Protein AF-A0A538LSX6-F1 (afdb_monomer_lite)

pLDDT: mean 73.5, std 26.75, range [22.22, 96.75]

Radius of gyration: 17.5 Å; chains: 1; bounding box: 40×63×35 Å

Sequence (149 aa):
MTYPDEMVASVVTERFVACQVNTQDESSKEVVARYRQAWTPDLRVLDSEGFDLYHWNGYLPPAEFVAQLGVAQGHAYLRLHQEEQATTAFEEVLRRFPTAKLQAFSRGTGSVGRLAPAAGPLPGQHLASSPELLRGEVTVRLSRPPLSR

Foldseek 3Di:
DQCVPPLNVVLCVVPHDDDDDDPPDPVCVVVCVVVVPDAPPKDFDADLVGDTQFIDHDDDHPLLSSLQVLQSQLSSCVVVVNNVSSVVSNVVSCVRPVPHQYADTPDDDGDRDDDDDDDDDDDDDDDDDDDDDDPPDRDDDDDDDDDDD

Secondary structure (DSSP, 8-state):
--TTSHHHHHHHHHHS------TTSGGGHHHHHHTT--SSSEEEEE-TT--EEEEEES---HHHHHHHHHHHHHHHHHHTT-HHHHHHHHHHHHHH-TTPPPPPP-SSS---PPPPPPP-PPP--------------------PPP---

Structure (mmCIF, N/CA/C/O backbone):
data_AF-A0A538LSX6-F1
#
_entry.id   AF-A0A538LSX6-F1
#
loop_
_atom_site.group_PDB
_atom_site.id
_atom_site.type_symbol
_atom_site.label_atom_id
_atom_site.label_alt_id
_atom_site.label_comp_id
_atom_site.label_asym_id
_atom_site.label_entity_id
_atom_site.label_seq_id
_atom_site.pdbx_PDB_ins_code
_atom_site.Cartn_x
_atom_site.Cartn_y
_atom_site.Cartn_z
_atom_site.occupancy
_atom_site.B_iso_or_equiv
_atom_site.auth_seq_id
_atom_site.auth_comp_id
_ato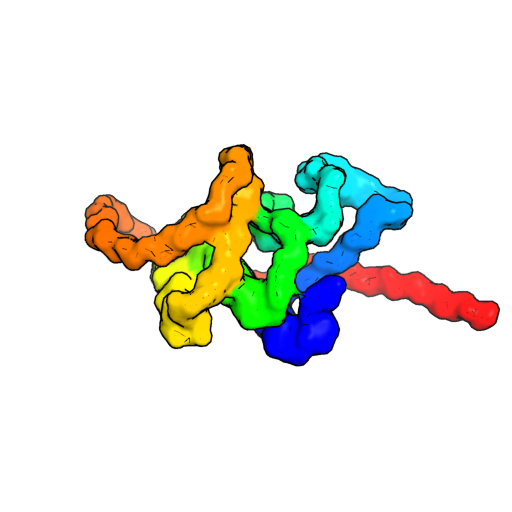m_site.auth_asym_id
_atom_site.auth_atom_id
_atom_site.pdbx_PDB_model_num
ATOM 1 N N . MET A 1 1 ? 8.004 -11.516 4.701 1.00 59.59 1 MET A N 1
ATOM 2 C CA . MET A 1 1 ? 6.835 -10.842 4.091 1.00 59.59 1 MET A CA 1
ATOM 3 C C . MET A 1 1 ? 5.734 -10.794 5.132 1.00 59.59 1 MET A C 1
ATOM 5 O O . MET A 1 1 ? 5.534 -11.806 5.784 1.00 59.59 1 MET A O 1
ATOM 9 N N . THR A 1 2 ? 5.068 -9.652 5.304 1.00 70.31 2 THR A N 1
ATOM 10 C CA . THR A 1 2 ? 4.025 -9.432 6.332 1.00 70.31 2 THR A CA 1
ATOM 11 C C . THR A 1 2 ? 2.653 -10.000 5.932 1.00 70.31 2 THR A C 1
ATOM 13 O O . THR A 1 2 ? 1.763 -10.109 6.760 1.00 70.31 2 THR A O 1
ATOM 16 N N . TYR A 1 3 ? 2.504 -10.432 4.675 1.00 64.62 3 TYR A N 1
ATOM 17 C CA . TYR A 1 3 ? 1.268 -10.957 4.081 1.00 64.62 3 TYR A CA 1
ATOM 18 C C . TYR A 1 3 ? 0.544 -12.117 4.792 1.00 64.62 3 TYR A C 1
ATOM 20 O O . TYR A 1 3 ? -0.675 -12.152 4.667 1.00 64.62 3 TYR A O 1
ATOM 28 N N . PRO A 1 4 ? 1.195 -13.075 5.487 1.00 75.69 4 PRO A N 1
ATOM 29 C CA . PRO A 1 4 ? 0.454 -14.145 6.159 1.00 75.69 4 PRO A CA 1
ATOM 30 C C . PRO A 1 4 ? -0.252 -13.682 7.442 1.00 75.69 4 PRO A C 1
ATOM 32 O O . PRO A 1 4 ? -0.987 -14.467 8.033 1.00 75.69 4 PRO A O 1
ATOM 35 N N . ASP A 1 5 ? -0.031 -12.441 7.885 1.00 91.50 5 ASP A N 1
ATOM 36 C CA . ASP A 1 5 ? -0.810 -11.847 8.966 1.00 91.50 5 ASP A CA 1
ATOM 37 C C . ASP A 1 5 ? -2.265 -11.631 8.517 1.00 91.50 5 ASP A C 1
ATOM 39 O O . ASP A 1 5 ? -2.525 -11.040 7.467 1.00 91.50 5 ASP A O 1
ATOM 43 N N . GLU A 1 6 ? -3.217 -12.115 9.313 1.00 90.25 6 GLU A N 1
ATOM 44 C CA . GLU A 1 6 ? -4.642 -12.115 8.969 1.00 90.25 6 GLU A CA 1
ATOM 45 C C . GLU A 1 6 ? -5.197 -10.698 8.764 1.00 90.25 6 GLU A C 1
ATOM 47 O O . GLU A 1 6 ? -5.978 -10.466 7.839 1.00 90.25 6 GLU A O 1
ATOM 52 N N . MET A 1 7 ? -4.741 -9.728 9.564 1.00 89.25 7 MET A N 1
ATOM 53 C CA . MET A 1 7 ? -5.162 -8.333 9.438 1.00 89.25 7 MET A CA 1
ATOM 54 C C . MET A 1 7 ? -4.686 -7.745 8.110 1.00 89.25 7 MET A C 1
ATOM 56 O O . MET A 1 7 ? -5.437 -7.048 7.426 1.00 89.25 7 MET A O 1
ATOM 60 N N . VAL A 1 8 ? -3.442 -8.042 7.730 1.00 89.50 8 VAL A N 1
ATOM 61 C CA . VAL A 1 8 ? -2.878 -7.605 6.450 1.00 89.50 8 VAL A CA 1
ATOM 62 C C . VAL A 1 8 ? -3.621 -8.259 5.288 1.00 89.50 8 VAL A C 1
ATOM 64 O O . VAL A 1 8 ? -4.017 -7.563 4.353 1.00 89.50 8 VAL A O 1
ATOM 67 N N . ALA A 1 9 ? -3.843 -9.573 5.346 1.00 89.69 9 ALA A N 1
ATOM 68 C CA . ALA A 1 9 ? -4.509 -10.323 4.287 1.00 89.69 9 ALA A CA 1
ATOM 69 C C . ALA A 1 9 ? -5.954 -9.851 4.049 1.00 89.69 9 ALA A C 1
ATOM 71 O O . ALA A 1 9 ? -6.345 -9.665 2.894 1.00 89.69 9 ALA A O 1
ATOM 72 N N . SER A 1 10 ? -6.720 -9.610 5.120 1.00 90.12 10 SER A N 1
ATOM 73 C CA . SER A 1 10 ? -8.087 -9.070 5.042 1.00 90.12 10 SER A CA 1
ATOM 74 C C . SER A 1 10 ? -8.093 -7.698 4.369 1.00 90.12 10 SER A C 1
ATOM 76 O O . SER A 1 10 ? -8.751 -7.527 3.346 1.00 90.12 10 SER A O 1
ATOM 78 N N . VAL A 1 11 ? -7.274 -6.752 4.842 1.00 90.06 11 VAL A N 1
ATOM 79 C CA . VAL A 1 11 ? -7.236 -5.393 4.274 1.00 90.06 11 VAL A CA 1
ATOM 80 C C . VAL A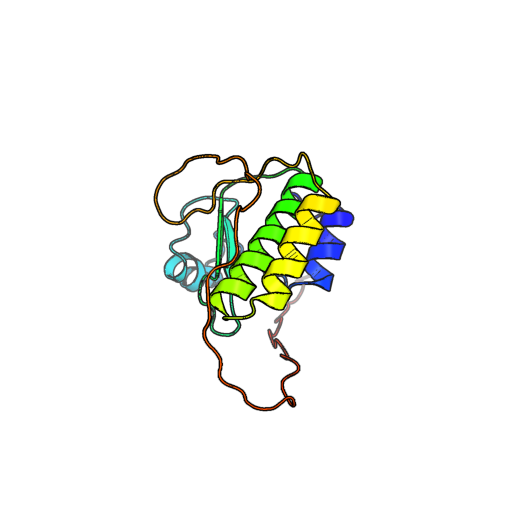 1 11 ? -6.816 -5.401 2.807 1.00 90.06 11 VAL A C 1
ATOM 82 O O . VAL A 1 11 ? -7.413 -4.699 1.991 1.00 90.06 11 VAL A O 1
ATOM 85 N N . VAL A 1 12 ? -5.800 -6.193 2.462 1.00 90.25 12 VAL A N 1
ATOM 86 C CA . VAL A 1 12 ? -5.333 -6.326 1.080 1.00 90.25 12 VAL A CA 1
ATOM 87 C C . VAL A 1 12 ? -6.444 -6.872 0.187 1.00 90.25 12 VAL A C 1
ATOM 89 O O . VAL A 1 12 ? -6.683 -6.307 -0.873 1.00 90.25 12 VAL A O 1
ATOM 92 N N . THR A 1 13 ? -7.136 -7.928 0.614 1.00 89.62 13 THR A N 1
ATOM 93 C CA . THR A 1 13 ? -8.163 -8.601 -0.198 1.00 89.62 13 THR A CA 1
ATOM 94 C C . THR A 1 13 ? -9.445 -7.775 -0.324 1.00 89.62 13 THR A C 1
ATOM 96 O O . THR A 1 13 ? -10.095 -7.803 -1.363 1.00 89.62 13 THR A O 1
ATOM 99 N N . GLU A 1 14 ? -9.818 -7.029 0.717 1.00 91.31 14 GLU A N 1
ATOM 100 C CA . GLU A 1 14 ? -11.042 -6.220 0.732 1.00 91.31 14 GLU A CA 1
ATOM 101 C C . GLU A 1 14 ? -10.916 -4.923 -0.071 1.00 91.31 14 GLU A C 1
ATOM 103 O O . GLU A 1 14 ? -11.908 -4.436 -0.613 1.00 91.31 14 GLU A O 1
ATOM 108 N N . ARG A 1 15 ? -9.717 -4.328 -0.111 1.00 89.94 15 ARG A N 1
ATOM 109 C CA . ARG A 1 15 ? -9.515 -2.971 -0.647 1.00 89.94 15 ARG A CA 1
ATOM 110 C C . ARG A 1 15 ? -8.706 -2.923 -1.936 1.00 89.94 15 ARG A C 1
ATOM 112 O O . ARG A 1 15 ? -8.740 -1.902 -2.619 1.00 89.94 15 ARG A O 1
ATOM 119 N N . PHE A 1 16 ? -7.972 -3.984 -2.264 1.00 92.56 16 PHE A N 1
ATOM 120 C CA . PHE A 1 16 ? -7.047 -4.013 -3.393 1.00 92.56 16 PHE A CA 1
ATOM 121 C C . PHE A 1 16 ? -7.143 -5.327 -4.171 1.00 92.56 16 PHE A C 1
ATOM 123 O O . PHE A 1 16 ? -7.567 -6.361 -3.663 1.00 92.56 16 PHE A O 1
ATOM 130 N N . VAL A 1 17 ? -6.662 -5.303 -5.414 1.00 91.81 17 VAL A N 1
ATOM 131 C CA . VAL A 1 17 ? -6.349 -6.525 -6.160 1.00 91.81 17 VAL A CA 1
ATOM 132 C C . VAL A 1 17 ? -4.879 -6.848 -5.938 1.00 91.81 17 VAL A C 1
ATOM 134 O O . VAL A 1 17 ? -3.991 -6.142 -6.414 1.00 91.81 17 VAL A O 1
ATOM 137 N N . ALA A 1 18 ? -4.620 -7.894 -5.157 1.00 90.62 18 ALA A N 1
ATOM 138 C CA . ALA A 1 18 ? -3.269 -8.274 -4.775 1.00 90.62 18 ALA A CA 1
ATOM 139 C C . ALA A 1 18 ? -2.540 -8.996 -5.914 1.00 90.62 18 ALA A C 1
ATOM 141 O O . ALA A 1 18 ? -2.971 -10.057 -6.364 1.00 90.62 18 ALA A O 1
ATOM 142 N N . CYS A 1 19 ? -1.384 -8.464 -6.310 1.00 89.62 19 CYS A N 1
ATOM 143 C CA . CYS A 1 19 ? -0.477 -9.099 -7.261 1.00 89.62 19 CYS A CA 1
ATOM 144 C C . CYS A 1 19 ? 0.885 -9.318 -6.601 1.00 89.62 19 CYS A C 1
ATOM 146 O O . CYS A 1 19 ? 1.485 -8.379 -6.077 1.00 89.62 19 CYS A O 1
ATOM 148 N N . GLN A 1 20 ? 1.392 -10.550 -6.649 1.00 89.75 20 GLN A N 1
ATOM 149 C CA . GLN A 1 20 ? 2.746 -10.870 -6.210 1.00 89.75 20 GLN A CA 1
ATOM 150 C C . GLN A 1 20 ? 3.605 -11.204 -7.425 1.00 89.75 20 GLN A C 1
ATOM 152 O O . GLN A 1 20 ? 3.275 -12.097 -8.200 1.00 89.75 20 GLN A O 1
ATOM 157 N N . VAL A 1 21 ? 4.723 -10.497 -7.565 1.00 90.31 21 VAL A N 1
ATOM 158 C CA . VAL A 1 21 ? 5.684 -10.710 -8.647 1.00 90.31 21 VAL A CA 1
ATOM 159 C C . VAL A 1 21 ? 6.942 -11.328 -8.057 1.00 90.31 21 VAL A C 1
ATOM 161 O O . VAL A 1 21 ? 7.562 -10.752 -7.161 1.00 90.31 21 VAL A O 1
ATOM 164 N N . ASN A 1 22 ? 7.325 -12.502 -8.556 1.00 90.19 22 ASN A N 1
ATOM 165 C CA . ASN A 1 22 ? 8.640 -13.060 -8.270 1.00 90.19 22 ASN A CA 1
ATOM 166 C C . ASN A 1 22 ? 9.657 -12.434 -9.230 1.00 90.19 22 ASN A C 1
ATOM 168 O O . ASN A 1 22 ? 9.645 -12.726 -10.424 1.00 90.19 22 ASN A O 1
ATOM 172 N N . THR A 1 23 ? 10.536 -11.579 -8.709 1.00 87.25 23 THR A N 1
ATOM 173 C CA . THR A 1 23 ? 11.526 -10.835 -9.505 1.00 87.25 23 THR A CA 1
ATOM 174 C C . THR A 1 23 ? 12.629 -11.720 -10.083 1.00 87.25 23 THR A C 1
ATOM 176 O O . THR A 1 23 ? 13.346 -11.286 -10.980 1.00 87.25 23 THR A O 1
ATOM 179 N N . GLN A 1 24 ? 12.764 -12.952 -9.587 1.00 88.38 24 GLN A N 1
ATOM 180 C CA . GLN A 1 24 ? 13.719 -13.941 -10.090 1.00 88.38 24 GLN A CA 1
ATOM 181 C C . GLN A 1 24 ? 13.158 -14.773 -11.250 1.00 88.38 24 GLN A C 1
ATOM 183 O O . GLN A 1 24 ? 13.908 -15.512 -11.882 1.00 88.38 24 GLN A O 1
ATOM 188 N N . ASP A 1 25 ? 11.854 -14.684 -11.518 1.00 92.38 25 ASP A N 1
ATOM 189 C CA . ASP A 1 25 ? 11.220 -15.395 -12.622 1.00 92.38 25 ASP A CA 1
ATOM 190 C C . ASP A 1 25 ? 11.475 -14.660 -13.945 1.00 92.38 25 ASP A C 1
ATOM 192 O O . ASP A 1 25 ? 11.270 -13.450 -14.063 1.00 92.38 25 ASP A O 1
ATOM 196 N N . GLU A 1 26 ? 11.897 -15.409 -14.960 1.00 91.44 26 GLU A N 1
ATOM 197 C CA . GLU A 1 26 ? 12.115 -14.917 -16.319 1.00 91.44 26 GLU A CA 1
ATOM 198 C C . GLU A 1 26 ? 10.860 -14.257 -16.906 1.00 91.44 26 GLU A C 1
ATOM 200 O O . GLU A 1 26 ? 10.956 -13.235 -17.588 1.00 91.44 26 GLU A O 1
ATOM 205 N N . SER A 1 27 ? 9.677 -14.787 -16.582 1.00 92.44 27 SER A N 1
ATOM 206 C CA . SER A 1 27 ? 8.392 -14.233 -17.024 1.00 92.44 27 SER A CA 1
ATOM 207 C C . SER A 1 27 ? 8.083 -12.851 -16.429 1.00 92.44 27 SER A C 1
ATOM 209 O O . SER A 1 27 ? 7.287 -12.101 -16.992 1.00 92.44 27 SER A O 1
ATOM 211 N N . SER A 1 28 ? 8.756 -12.464 -15.341 1.00 92.19 28 SER A N 1
ATOM 212 C CA . SER A 1 28 ? 8.573 -11.175 -14.664 1.00 92.19 28 SER A CA 1
ATOM 213 C C . SER A 1 28 ? 9.492 -10.068 -15.186 1.00 92.19 28 SER A C 1
ATOM 215 O O . SER A 1 28 ? 9.367 -8.923 -14.744 1.00 92.19 28 SER A O 1
ATOM 217 N N . LYS A 1 29 ? 10.421 -10.365 -16.108 1.00 92.62 29 LYS A N 1
ATOM 218 C CA . LYS A 1 29 ? 11.444 -9.407 -16.572 1.00 92.62 29 LYS A CA 1
ATOM 219 C C . LYS A 1 29 ? 10.865 -8.097 -17.095 1.00 92.62 29 LYS A C 1
ATOM 221 O O . LYS A 1 29 ? 11.402 -7.033 -16.793 1.00 92.62 29 LYS A O 1
ATOM 226 N N . GLU A 1 30 ? 9.766 -8.161 -17.843 1.00 93.56 30 GLU A N 1
ATOM 227 C CA . GLU A 1 30 ? 9.102 -6.967 -18.374 1.00 93.56 30 GLU A CA 1
ATOM 228 C C . GLU A 1 30 ? 8.549 -6.083 -17.249 1.00 93.56 30 GLU A C 1
ATOM 230 O O . GLU A 1 30 ? 8.759 -4.872 -17.250 1.00 93.56 30 GLU A O 1
ATOM 235 N N . VAL A 1 31 ? 7.915 -6.687 -16.240 1.00 91.56 31 VAL A N 1
ATOM 236 C CA . VAL A 1 31 ? 7.368 -5.972 -15.078 1.00 91.56 31 VAL A CA 1
ATOM 237 C C . VAL A 1 31 ? 8.491 -5.360 -14.236 1.00 91.56 31 VAL A C 1
ATOM 239 O O . VAL A 1 31 ? 8.419 -4.183 -13.875 1.00 91.56 31 VAL A O 1
ATOM 242 N N . VAL A 1 32 ? 9.562 -6.118 -13.976 1.00 91.06 32 VAL A N 1
ATOM 243 C CA . VAL A 1 32 ? 10.759 -5.640 -13.258 1.00 91.06 32 VAL A CA 1
ATOM 244 C C . VAL A 1 32 ? 11.376 -4.436 -13.973 1.00 91.06 32 VAL A C 1
ATOM 246 O O . VAL A 1 32 ? 11.668 -3.423 -13.333 1.00 91.06 32 VAL A O 1
ATOM 249 N N . ALA A 1 33 ? 11.517 -4.508 -15.300 1.00 93.50 33 ALA A N 1
ATOM 250 C CA . ALA A 1 33 ? 12.048 -3.417 -16.110 1.00 93.50 33 ALA A CA 1
ATOM 251 C C . ALA A 1 33 ? 11.111 -2.196 -16.127 1.00 93.50 33 ALA A C 1
ATOM 253 O O . ALA A 1 33 ? 11.571 -1.075 -15.893 1.00 93.50 33 ALA A O 1
ATOM 254 N N . ARG A 1 34 ? 9.802 -2.401 -16.340 1.00 92.50 34 ARG A N 1
ATOM 255 C CA . ARG A 1 34 ? 8.783 -1.336 -16.391 1.00 92.50 34 ARG A CA 1
ATOM 256 C C . ARG A 1 34 ? 8.782 -0.491 -15.121 1.00 92.50 34 ARG A C 1
ATOM 258 O O . ARG A 1 34 ? 8.776 0.735 -15.207 1.00 92.50 34 ARG A O 1
ATOM 265 N N . TYR A 1 35 ? 8.836 -1.133 -13.955 1.00 92.31 35 TYR A N 1
ATOM 266 C CA . TYR A 1 35 ? 8.814 -0.443 -12.660 1.00 92.31 35 TYR A CA 1
ATOM 267 C C . TYR A 1 35 ? 10.204 -0.133 -12.094 1.00 92.31 35 TYR A C 1
ATOM 269 O O . TYR A 1 35 ? 10.311 0.407 -10.990 1.00 92.31 35 TYR A O 1
ATOM 277 N N . ARG A 1 36 ? 11.270 -0.433 -12.852 1.00 91.38 36 ARG A N 1
ATOM 278 C CA . ARG A 1 36 ? 12.673 -0.250 -12.443 1.00 91.38 36 ARG A CA 1
ATOM 279 C C 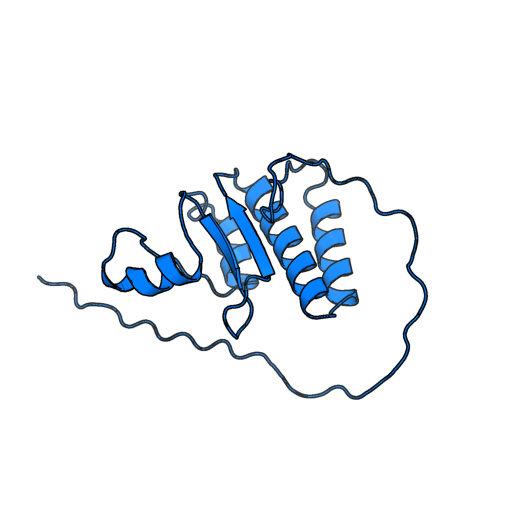. ARG A 1 36 ? 12.931 -0.822 -11.049 1.00 91.38 36 ARG A C 1
ATOM 281 O O . ARG A 1 36 ? 13.540 -0.172 -10.198 1.00 91.38 36 ARG A O 1
ATOM 288 N N . GLN A 1 37 ? 12.400 -2.015 -10.801 1.00 89.31 37 GLN A N 1
ATOM 289 C CA . GLN A 1 37 ? 12.529 -2.667 -9.508 1.00 89.31 37 GLN A CA 1
ATOM 290 C C . GLN A 1 37 ? 14.011 -2.988 -9.264 1.00 89.31 37 GLN A C 1
ATOM 292 O O . GLN A 1 37 ? 14.663 -3.624 -10.087 1.00 89.31 37 GLN A O 1
ATOM 297 N N . ALA A 1 38 ? 14.545 -2.495 -8.144 1.00 84.56 38 ALA A N 1
ATOM 298 C CA . ALA A 1 38 ? 15.968 -2.600 -7.805 1.00 84.56 38 ALA A CA 1
ATOM 299 C C . ALA A 1 38 ? 16.226 -3.135 -6.385 1.00 84.56 38 ALA A C 1
ATOM 301 O O . ALA A 1 38 ? 17.357 -3.468 -6.043 1.00 84.56 38 ALA A O 1
ATOM 302 N N . TRP A 1 39 ? 15.189 -3.211 -5.547 1.00 83.06 39 TRP A N 1
ATOM 303 C CA . TRP A 1 39 ? 15.277 -3.637 -4.151 1.00 83.06 39 TRP A CA 1
ATOM 304 C C . TRP A 1 39 ? 14.049 -4.454 -3.743 1.00 83.06 39 TRP A C 1
ATOM 306 O O . TRP A 1 39 ? 12.972 -4.261 -4.297 1.00 83.06 39 TRP A O 1
ATOM 316 N N . THR A 1 40 ? 14.189 -5.363 -2.776 1.00 82.88 40 THR A N 1
ATOM 317 C CA . THR A 1 40 ? 13.067 -6.145 -2.230 1.00 82.88 40 THR A CA 1
ATOM 318 C C . THR A 1 40 ? 12.987 -6.037 -0.703 1.00 82.88 40 THR A C 1
ATOM 320 O O . THR A 1 40 ? 14.027 -6.112 -0.048 1.00 82.88 40 THR A O 1
ATOM 323 N N . PRO A 1 41 ? 11.781 -5.969 -0.105 1.00 86.94 41 PRO A N 1
ATOM 324 C CA . PRO A 1 41 ? 10.480 -5.910 -0.776 1.00 86.94 41 PRO A CA 1
ATOM 325 C C . PRO A 1 41 ? 10.197 -4.515 -1.368 1.00 86.94 41 PRO A C 1
ATOM 327 O O . PRO A 1 41 ? 10.585 -3.504 -0.783 1.00 86.94 41 PRO A O 1
ATOM 330 N N . ASP A 1 42 ? 9.524 -4.492 -2.519 1.00 89.12 42 ASP A N 1
ATOM 331 C CA . ASP A 1 42 ? 9.067 -3.302 -3.253 1.00 89.12 42 ASP A CA 1
ATOM 332 C C . ASP A 1 42 ? 7.544 -3.410 -3.375 1.00 89.12 42 ASP A C 1
ATOM 334 O O . ASP A 1 42 ? 7.033 -4.417 -3.871 1.00 89.12 42 ASP A O 1
ATOM 338 N N . LEU A 1 43 ? 6.824 -2.438 -2.813 1.00 91.50 43 LEU A N 1
ATOM 339 C CA . LEU A 1 43 ? 5.365 -2.447 -2.762 1.00 91.50 43 LEU A CA 1
ATOM 340 C C . LEU A 1 43 ? 4.807 -1.238 -3.482 1.00 91.50 43 LEU A C 1
ATOM 342 O O . LEU A 1 43 ? 5.213 -0.107 -3.211 1.00 91.50 43 LEU A O 1
ATOM 346 N N . ARG A 1 44 ? 3.850 -1.491 -4.374 1.00 93.50 44 ARG A N 1
ATOM 347 C CA . ARG A 1 44 ? 3.257 -0.472 -5.234 1.00 93.50 44 ARG A CA 1
ATOM 348 C C . ARG A 1 44 ? 1.745 -0.569 -5.243 1.00 93.50 44 ARG A C 1
ATOM 350 O O . ARG A 1 44 ? 1.187 -1.662 -5.263 1.00 93.50 44 ARG A O 1
ATOM 357 N N . VAL A 1 45 ? 1.106 0.592 -5.273 1.00 94.88 45 VAL A N 1
ATOM 358 C CA . VAL A 1 45 ? -0.304 0.762 -5.607 1.00 94.88 45 VAL A CA 1
A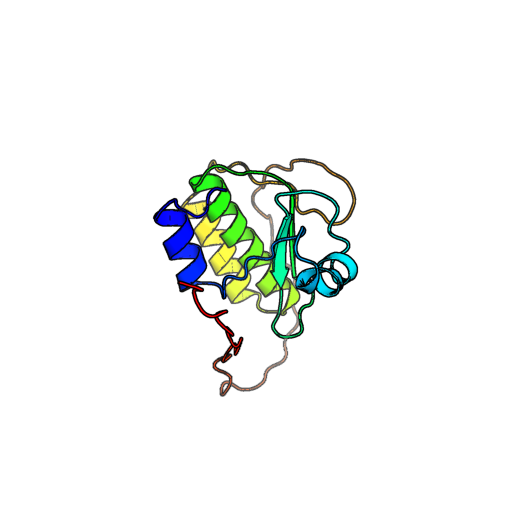TOM 359 C C . VAL A 1 45 ? -0.353 1.332 -7.011 1.00 94.88 45 VAL A C 1
ATOM 361 O O . VAL A 1 45 ? 0.250 2.372 -7.287 1.00 94.88 45 VAL A O 1
ATOM 364 N N . LEU A 1 46 ? -1.043 0.622 -7.893 1.00 95.12 46 LEU A N 1
ATOM 365 C CA . LEU A 1 46 ? -1.178 0.967 -9.299 1.00 95.12 46 LEU A CA 1
ATOM 366 C C . LEU A 1 46 ? -2.639 1.297 -9.611 1.00 95.12 46 LEU A C 1
ATOM 368 O O . LEU A 1 46 ? -3.536 0.797 -8.929 1.00 95.12 46 LEU A O 1
ATOM 372 N N . ASP A 1 47 ? -2.878 2.111 -10.634 1.00 92.75 47 ASP A N 1
ATOM 373 C CA . ASP A 1 47 ? -4.215 2.236 -11.222 1.00 92.75 47 ASP A CA 1
ATOM 374 C C . ASP A 1 47 ? -4.516 1.094 -12.210 1.00 92.75 47 ASP A C 1
ATOM 376 O O . ASP A 1 47 ? -3.703 0.191 -12.427 1.00 92.75 47 ASP A O 1
ATOM 380 N N . SER A 1 48 ? -5.699 1.138 -12.827 1.00 90.19 48 SER A N 1
ATOM 381 C CA . SER A 1 48 ? -6.138 0.147 -13.815 1.00 90.19 48 SER A CA 1
ATOM 382 C C . SER A 1 48 ? -5.305 0.127 -15.102 1.00 90.19 48 SER A C 1
ATOM 384 O O . SER A 1 48 ? -5.348 -0.865 -15.824 1.00 90.19 48 SER A O 1
ATOM 386 N N . GLU A 1 49 ? -4.548 1.185 -15.399 1.00 89.56 49 GLU A N 1
ATOM 387 C CA . GLU A 1 49 ? -3.653 1.267 -16.563 1.00 89.56 49 GLU A CA 1
ATOM 388 C C . GLU A 1 49 ? -2.201 0.875 -16.207 1.00 89.56 49 GLU A C 1
ATOM 390 O O . GLU A 1 49 ? -1.316 0.758 -17.067 1.00 89.56 49 GLU A O 1
ATOM 395 N N . GLY A 1 50 ? -1.947 0.609 -14.923 1.00 90.19 50 GLY A N 1
ATOM 396 C CA . GLY A 1 50 ? -0.649 0.227 -14.390 1.00 90.19 50 GLY A CA 1
ATOM 397 C C . GLY A 1 50 ? 0.278 1.413 -14.120 1.00 90.19 50 GLY A C 1
ATOM 398 O O . GLY A 1 50 ? 1.499 1.214 -14.094 1.00 90.19 50 GLY A O 1
ATOM 399 N N . PHE A 1 51 ? -0.242 2.632 -13.946 1.00 92.44 51 PHE A N 1
ATOM 400 C CA . PHE A 1 51 ? 0.548 3.769 -13.471 1.00 92.44 51 PHE A CA 1
ATOM 401 C C . PHE A 1 51 ? 0.770 3.703 -11.961 1.00 92.44 51 PHE A C 1
ATOM 403 O O . PHE A 1 51 ? -0.112 3.335 -11.193 1.00 92.44 51 PHE A O 1
ATOM 410 N N . ASP A 1 52 ? 1.969 4.095 -11.528 1.00 91.12 52 ASP A N 1
ATOM 411 C CA . ASP A 1 52 ? 2.364 4.081 -10.119 1.00 91.12 52 ASP A CA 1
ATOM 412 C C . ASP A 1 52 ? 1.717 5.237 -9.331 1.00 91.12 52 ASP A C 1
ATOM 414 O O . ASP A 1 52 ? 2.115 6.411 -9.438 1.00 91.12 52 ASP A O 1
ATOM 418 N N . LEU A 1 53 ? 0.724 4.891 -8.509 1.00 92.94 53 LEU A N 1
ATOM 419 C CA . LEU A 1 53 ? -0.007 5.802 -7.630 1.00 92.94 53 LEU A CA 1
ATOM 420 C C . LEU A 1 53 ? 0.587 5.898 -6.221 1.00 92.94 53 LEU A C 1
ATOM 422 O O . LEU A 1 53 ? 0.426 6.925 -5.557 1.00 92.94 53 LEU A O 1
ATOM 426 N N . TYR A 1 54 ? 1.319 4.888 -5.766 1.00 93.50 54 TYR A N 1
ATOM 427 C CA . TYR A 1 54 ? 2.054 4.939 -4.510 1.00 93.50 54 TYR A CA 1
ATOM 428 C C . TYR A 1 54 ? 3.105 3.830 -4.454 1.00 93.50 54 TYR A C 1
ATOM 430 O O . TYR A 1 54 ? 2.860 2.730 -4.932 1.00 93.50 54 TYR A O 1
ATOM 438 N N . HIS A 1 55 ? 4.242 4.080 -3.808 1.00 91.06 55 HIS A N 1
ATOM 439 C CA . HIS A 1 55 ? 5.356 3.142 -3.724 1.00 91.06 55 HIS A CA 1
ATOM 440 C C . HIS A 1 55 ? 6.132 3.353 -2.426 1.00 91.06 55 HIS A C 1
ATOM 442 O O . HIS A 1 55 ? 6.389 4.492 -2.024 1.00 91.06 55 HIS A O 1
ATOM 448 N N . TRP A 1 56 ? 6.513 2.249 -1.787 1.00 89.75 56 TRP A N 1
ATOM 449 C CA . TRP A 1 56 ? 7.545 2.230 -0.758 1.00 89.75 56 TRP A CA 1
ATOM 450 C C . TRP A 1 56 ? 8.405 0.968 -0.859 1.00 89.75 56 TRP A C 1
ATOM 452 O O . TRP A 1 56 ? 8.021 -0.048 -1.442 1.00 89.75 56 TRP A O 1
ATOM 462 N N . ASN A 1 57 ? 9.582 1.044 -0.244 1.00 88.06 57 ASN A N 1
ATOM 463 C CA . ASN A 1 57 ? 10.524 -0.061 -0.144 1.00 88.06 57 ASN A CA 1
ATOM 464 C C . ASN A 1 57 ? 10.681 -0.499 1.309 1.00 88.06 57 ASN A C 1
ATOM 466 O O . ASN A 1 57 ? 10.656 0.322 2.227 1.00 88.06 57 ASN A O 1
ATOM 470 N N . GLY A 1 58 ? 10.943 -1.787 1.502 1.00 84.00 58 GLY A N 1
ATOM 471 C CA . GLY A 1 58 ? 11.302 -2.336 2.801 1.00 84.00 58 GLY A CA 1
ATOM 472 C C . GLY A 1 58 ? 10.128 -2.891 3.600 1.00 84.00 58 GLY A C 1
ATOM 473 O O . GLY A 1 58 ? 8.958 -2.821 3.226 1.00 84.00 58 GLY A O 1
ATOM 474 N N . TYR A 1 59 ? 10.489 -3.532 4.705 1.00 87.25 59 TYR A N 1
ATOM 475 C CA . TYR A 1 59 ? 9.554 -4.218 5.582 1.00 87.25 59 TYR A CA 1
ATOM 476 C C . TYR A 1 59 ? 8.839 -3.242 6.525 1.00 87.25 59 TYR A C 1
ATOM 478 O O . TYR A 1 59 ? 9.435 -2.276 7.006 1.00 87.25 59 TYR A O 1
ATOM 486 N N . LEU A 1 60 ? 7.581 -3.560 6.832 1.00 88.38 60 LEU A N 1
ATOM 487 C CA . LEU A 1 60 ? 6.791 -2.956 7.899 1.00 88.38 60 LEU A CA 1
ATOM 488 C C . LEU A 1 60 ? 6.127 -4.066 8.733 1.00 88.38 60 LEU A C 1
ATOM 490 O O . LEU A 1 60 ? 5.670 -5.055 8.141 1.00 88.38 60 LEU A O 1
ATOM 494 N N . PRO A 1 61 ? 6.048 -3.926 10.072 1.00 91.62 61 PRO A N 1
ATOM 495 C CA . PRO A 1 61 ? 5.210 -4.797 10.889 1.00 91.62 61 PRO A CA 1
ATOM 496 C C . PRO A 1 61 ? 3.720 -4.645 10.523 1.00 91.62 61 PRO A C 1
ATOM 498 O O . PRO A 1 61 ? 3.350 -3.664 9.877 1.00 91.62 61 PRO A O 1
ATOM 501 N N . PRO A 1 62 ? 2.854 -5.605 10.899 1.00 92.44 62 PRO A N 1
ATOM 502 C CA . PRO A 1 62 ? 1.474 -5.673 10.406 1.00 92.44 62 PRO A CA 1
ATOM 503 C C . PRO A 1 62 ? 0.656 -4.388 10.578 1.00 92.44 62 PRO A C 1
ATOM 505 O O . PRO A 1 62 ? 0.042 -3.921 9.621 1.00 92.44 62 PRO A O 1
ATOM 508 N N . ALA A 1 63 ? 0.689 -3.775 11.764 1.00 92.50 63 ALA A N 1
ATOM 509 C CA . ALA A 1 63 ? -0.081 -2.564 12.038 1.00 92.50 63 ALA A CA 1
ATOM 510 C C . ALA A 1 63 ? 0.402 -1.372 11.198 1.00 92.50 63 ALA A C 1
ATOM 512 O O . ALA A 1 63 ? -0.409 -0.679 10.584 1.00 92.50 63 ALA A O 1
ATOM 513 N N . GLU A 1 64 ? 1.718 -1.153 11.116 1.00 93.69 64 GLU A N 1
ATOM 514 C CA . GLU A 1 64 ? 2.286 -0.116 10.255 1.00 93.69 64 GLU A CA 1
ATOM 515 C C . GLU A 1 64 ? 2.045 -0.405 8.774 1.00 93.69 64 GLU A C 1
ATOM 517 O O . GLU A 1 64 ? 1.818 0.523 8.009 1.00 93.69 64 GLU A O 1
ATOM 522 N N . PHE A 1 65 ? 2.051 -1.672 8.360 1.00 92.44 65 PHE A N 1
ATOM 523 C CA . PHE A 1 65 ? 1.771 -2.068 6.983 1.00 92.44 65 PHE A CA 1
ATOM 524 C C . PHE A 1 65 ? 0.331 -1.724 6.587 1.00 92.44 65 PHE A C 1
ATOM 526 O O . PHE A 1 65 ? 0.104 -1.137 5.530 1.00 92.44 65 PHE A O 1
ATOM 533 N N . VAL A 1 66 ? -0.643 -2.031 7.447 1.00 94.56 66 VAL A N 1
ATOM 534 C CA . VAL A 1 66 ? -2.052 -1.675 7.222 1.00 94.56 66 VAL A CA 1
ATOM 535 C C . VAL A 1 66 ? -2.243 -0.158 7.227 1.00 94.56 66 VAL A C 1
ATOM 537 O O . VAL A 1 66 ? -2.925 0.376 6.351 1.00 94.56 66 VAL A O 1
ATOM 540 N N . ALA A 1 67 ? -1.604 0.554 8.158 1.00 95.12 67 ALA A N 1
ATOM 541 C CA . ALA A 1 67 ? -1.625 2.015 8.175 1.00 95.12 67 ALA A CA 1
ATOM 542 C C . ALA A 1 67 ? -1.025 2.606 6.883 1.00 95.12 67 ALA A C 1
ATOM 544 O O . ALA A 1 67 ? -1.604 3.513 6.284 1.00 95.12 67 ALA A O 1
ATOM 545 N N . GLN A 1 68 ? 0.097 2.049 6.415 1.00 94.75 68 GLN A N 1
ATOM 546 C CA . GLN A 1 68 ? 0.754 2.442 5.170 1.00 94.75 68 GLN A CA 1
ATOM 547 C C . GLN A 1 68 ? -0.137 2.197 3.954 1.00 94.75 68 GLN A C 1
ATOM 549 O O . GLN A 1 68 ? -0.202 3.056 3.080 1.00 94.75 68 GLN A O 1
ATOM 554 N N . LEU A 1 69 ? -0.845 1.065 3.902 1.00 94.56 69 LEU A N 1
ATOM 555 C CA . LEU A 1 69 ? -1.802 0.774 2.835 1.00 94.56 69 LEU A CA 1
ATOM 556 C C . LEU A 1 69 ? -2.952 1.782 2.804 1.00 94.56 69 LEU A C 1
ATOM 558 O O . LEU A 1 69 ? -3.319 2.240 1.726 1.00 94.56 69 LEU A O 1
ATOM 562 N N . GLY A 1 70 ? -3.491 2.171 3.962 1.00 95.31 70 GLY A N 1
ATOM 563 C CA . GLY A 1 70 ? -4.529 3.204 4.026 1.00 95.31 70 GLY A CA 1
ATOM 564 C C . GLY A 1 70 ? -4.032 4.564 3.522 1.00 95.31 70 GLY A C 1
ATOM 565 O O . GLY A 1 70 ? -4.720 5.241 2.762 1.00 95.31 70 GLY A O 1
ATOM 566 N N . VAL A 1 71 ? -2.793 4.934 3.858 1.00 95.62 71 VAL A N 1
ATOM 567 C CA . VAL A 1 71 ? -2.149 6.158 3.345 1.00 95.62 71 VAL A CA 1
ATOM 568 C C . VAL A 1 71 ? -1.901 6.065 1.842 1.00 95.62 71 VAL A C 1
ATOM 570 O O . VAL A 1 71 ? -2.160 7.023 1.115 1.00 95.62 71 VAL A O 1
ATOM 573 N N . ALA A 1 72 ? -1.446 4.909 1.359 1.00 95.25 72 ALA A N 1
ATOM 574 C CA . ALA A 1 72 ? -1.262 4.650 -0.062 1.00 95.25 72 ALA A CA 1
ATOM 575 C C . ALA A 1 72 ? -2.588 4.770 -0.831 1.00 95.25 72 ALA A C 1
ATOM 577 O O . ALA A 1 72 ? -2.618 5.376 -1.900 1.00 95.25 72 ALA A O 1
ATOM 578 N N . GLN A 1 73 ? -3.688 4.273 -0.257 1.00 95.62 73 GLN A N 1
ATOM 579 C CA . GLN A 1 73 ? -5.038 4.413 -0.804 1.00 95.62 73 GLN A CA 1
ATOM 580 C C . GLN A 1 73 ? -5.484 5.879 -0.856 1.00 95.62 73 GLN A C 1
ATOM 582 O O . GLN A 1 73 ? -5.951 6.336 -1.895 1.00 95.62 73 GLN A O 1
ATOM 587 N N . GLY A 1 74 ? -5.283 6.643 0.222 1.00 95.19 74 GLY A N 1
ATOM 588 C CA . GLY A 1 74 ? -5.590 8.076 0.239 1.00 95.19 74 GLY A CA 1
ATOM 589 C C . GLY A 1 74 ? -4.813 8.851 -0.831 1.00 95.19 74 GLY A C 1
ATOM 590 O O . GLY A 1 74 ? -5.384 9.651 -1.569 1.00 95.19 74 GLY A O 1
ATOM 591 N N . HIS A 1 75 ? -3.519 8.560 -0.998 1.00 94.44 75 HIS A N 1
ATOM 592 C CA . HIS A 1 75 ? -2.714 9.153 -2.070 1.00 94.44 75 HIS A CA 1
ATOM 593 C C . HIS A 1 75 ? -3.159 8.727 -3.471 1.00 94.44 75 HIS A C 1
ATOM 595 O O . HIS A 1 75 ? -3.122 9.551 -4.388 1.00 94.44 75 HIS A O 1
ATOM 601 N N . ALA A 1 76 ? -3.571 7.471 -3.645 1.00 93.75 76 ALA A N 1
ATOM 602 C CA . ALA A 1 76 ? -4.134 6.992 -4.899 1.00 93.75 76 ALA A CA 1
ATOM 603 C C . ALA A 1 76 ? -5.404 7.774 -5.256 1.00 93.75 76 ALA A C 1
ATOM 605 O O . ALA A 1 76 ? -5.498 8.298 -6.363 1.00 93.75 76 ALA A O 1
ATOM 606 N N . TYR A 1 77 ? -6.312 7.966 -4.297 1.00 95.56 77 TYR A N 1
ATOM 607 C CA . TYR A 1 77 ? -7.504 8.788 -4.487 1.00 95.56 77 TYR A CA 1
ATOM 608 C C . TYR A 1 77 ? -7.177 10.239 -4.853 1.00 95.56 77 TYR A C 1
ATOM 610 O O . TYR A 1 77 ? -7.766 10.767 -5.793 1.00 95.56 77 TYR A O 1
ATOM 618 N N . LEU A 1 78 ? -6.181 10.868 -4.218 1.00 92.38 78 LEU A N 1
ATOM 619 C CA . LEU A 1 78 ? -5.743 12.214 -4.615 1.00 92.38 78 LEU A CA 1
ATOM 620 C C . LEU A 1 78 ? -5.243 12.270 -6.065 1.00 92.38 78 LEU A C 1
ATOM 622 O O . LEU A 1 78 ? -5.567 13.207 -6.788 1.00 92.38 78 LEU A O 1
ATOM 626 N N . ARG A 1 79 ? -4.471 11.269 -6.511 1.00 91.69 79 ARG A N 1
ATOM 627 C CA . ARG A 1 79 ? -3.995 11.195 -7.906 1.00 91.69 79 ARG A CA 1
ATOM 628 C C . ARG A 1 79 ? -5.118 10.962 -8.911 1.00 91.69 79 ARG A C 1
ATOM 630 O O . ARG A 1 79 ? -4.963 11.337 -10.066 1.00 91.69 79 ARG A O 1
ATOM 637 N N . LEU A 1 80 ? -6.223 10.377 -8.463 1.00 91.94 80 LEU A N 1
ATOM 638 C CA . LEU A 1 80 ? -7.433 10.149 -9.248 1.00 91.94 80 LEU A CA 1
ATOM 639 C C . LEU A 1 80 ? -8.474 11.272 -9.082 1.00 91.94 80 LEU A C 1
ATOM 641 O O . LEU A 1 80 ? -9.599 11.117 -9.548 1.00 91.94 80 LEU A O 1
ATOM 645 N N . HIS A 1 81 ? -8.121 12.388 -8.431 1.00 95.06 81 HIS A N 1
ATOM 646 C CA . HIS A 1 81 ? -9.013 13.525 -8.158 1.00 95.06 81 HIS A CA 1
ATOM 647 C C . HIS A 1 81 ? -10.266 13.170 -7.329 1.00 95.06 81 HIS A C 1
ATOM 649 O O . HIS A 1 81 ? -11.326 13.771 -7.479 1.00 95.06 81 HIS A O 1
ATOM 655 N N . GLN A 1 82 ? -10.137 12.196 -6.426 1.00 95.06 82 GLN A N 1
ATOM 656 C CA . GLN A 1 82 ? -11.190 11.692 -5.538 1.00 95.06 82 GLN A CA 1
ATOM 657 C C . GLN A 1 82 ? -10.974 12.200 -4.100 1.00 95.06 82 GLN A C 1
ATOM 659 O O . GLN A 1 82 ? -10.570 11.463 -3.202 1.00 95.06 82 GLN A O 1
ATOM 664 N N . GLU A 1 83 ? -11.171 13.501 -3.885 1.00 95.06 83 GLU A N 1
ATOM 665 C CA . GLU A 1 83 ? -10.786 14.192 -2.641 1.00 95.06 83 GLU A CA 1
ATOM 666 C C . GLU A 1 83 ? -11.568 13.726 -1.400 1.00 95.06 83 GLU A C 1
ATOM 668 O O . GLU A 1 83 ? -10.999 13.595 -0.312 1.00 95.06 83 GLU A O 1
ATOM 673 N N . GLU A 1 84 ? -12.859 13.429 -1.552 1.00 96.62 84 GLU A N 1
ATOM 674 C CA . GLU A 1 84 ? -13.711 12.955 -0.455 1.00 96.62 84 GLU A CA 1
ATOM 675 C C . GLU A 1 84 ? -13.270 11.563 0.028 1.00 96.62 84 GLU A C 1
ATOM 677 O O . GLU A 1 84 ? -13.113 11.314 1.229 1.00 96.62 84 GLU A O 1
ATOM 682 N N . GLN A 1 85 ? -12.978 10.665 -0.915 1.00 95.88 85 GLN A N 1
ATOM 683 C CA . GLN A 1 85 ? -12.474 9.323 -0.637 1.00 95.88 85 GLN A CA 1
ATOM 684 C C . GLN A 1 85 ? -11.071 9.376 -0.025 1.00 95.88 85 GLN A C 1
ATOM 686 O O . GLN A 1 85 ? -10.776 8.628 0.910 1.00 95.88 85 GLN A O 1
ATOM 691 N N . ALA A 1 86 ? -10.216 10.282 -0.510 1.00 93.94 86 ALA A N 1
ATOM 692 C CA . ALA A 1 86 ? -8.898 10.512 0.068 1.00 93.94 86 ALA A CA 1
ATOM 693 C C . ALA A 1 86 ? -8.995 10.956 1.532 1.00 93.94 86 ALA A C 1
ATOM 695 O O . ALA A 1 86 ? -8.335 10.374 2.394 1.00 93.94 86 ALA A O 1
ATOM 696 N N . THR A 1 87 ? -9.852 11.940 1.818 1.00 96.75 87 THR A N 1
ATOM 697 C CA . THR A 1 87 ? -10.092 12.444 3.177 1.00 96.75 87 THR A CA 1
ATOM 698 C C . THR A 1 87 ? -10.551 11.319 4.098 1.00 96.75 87 THR A C 1
ATOM 700 O O . THR A 1 87 ? -9.921 11.073 5.125 1.00 96.75 87 THR A O 1
ATOM 703 N N . THR A 1 88 ? -11.562 10.557 3.673 1.00 96.31 88 THR A N 1
ATOM 704 C CA . THR A 1 88 ? -12.079 9.404 4.427 1.00 96.31 88 THR A CA 1
ATOM 705 C C . THR A 1 88 ? -10.979 8.383 4.734 1.00 96.31 88 THR A C 1
ATOM 707 O O . THR A 1 88 ? -10.864 7.905 5.865 1.00 96.31 88 THR A O 1
ATOM 710 N N . ALA A 1 89 ? -10.132 8.061 3.750 1.00 92.69 89 ALA A N 1
ATOM 711 C CA . ALA A 1 89 ? -9.035 7.112 3.929 1.00 92.69 89 ALA A CA 1
ATOM 712 C C . ALA A 1 89 ? -7.991 7.614 4.944 1.00 92.69 89 ALA A C 1
ATOM 714 O O . ALA A 1 89 ? -7.567 6.858 5.821 1.00 92.69 89 ALA A O 1
ATOM 715 N N . PHE A 1 90 ? -7.593 8.887 4.867 1.00 94.31 90 PHE A N 1
ATOM 716 C CA . PHE A 1 90 ? -6.628 9.460 5.809 1.00 94.31 90 PHE A CA 1
ATOM 717 C C . PHE A 1 90 ? -7.187 9.565 7.230 1.00 94.31 90 PHE A C 1
ATOM 719 O O . PHE A 1 90 ? -6.489 9.219 8.186 1.00 94.31 90 PHE A O 1
ATOM 726 N N . GLU A 1 91 ? -8.443 9.983 7.385 1.00 96.38 91 GLU A N 1
ATOM 727 C CA . GLU A 1 91 ? -9.116 10.032 8.686 1.00 96.38 91 GLU A CA 1
ATOM 728 C C . GLU A 1 91 ? -9.221 8.645 9.323 1.00 96.38 91 GLU A C 1
ATOM 730 O O . GLU A 1 91 ? -8.971 8.488 10.522 1.00 96.38 91 GLU A O 1
ATOM 735 N N . GLU A 1 92 ? -9.522 7.613 8.527 1.00 94.81 92 GLU A N 1
ATOM 736 C CA . GLU A 1 92 ? -9.542 6.238 9.013 1.00 94.81 92 GLU A CA 1
ATOM 737 C C . GLU A 1 92 ? -8.173 5.824 9.572 1.00 94.81 92 GLU A C 1
ATOM 739 O O . GLU A 1 92 ? -8.109 5.250 10.666 1.00 94.81 92 GLU A O 1
ATOM 744 N N . VAL A 1 93 ? -7.082 6.138 8.865 1.00 94.56 93 VAL A N 1
ATOM 745 C CA . VAL A 1 93 ? -5.722 5.824 9.326 1.00 94.56 93 VAL A CA 1
ATOM 746 C C . VAL A 1 93 ? -5.395 6.570 10.615 1.00 94.56 93 VAL A C 1
ATOM 748 O O . VAL A 1 93 ? -4.950 5.939 11.572 1.00 94.56 93 VAL A O 1
ATOM 751 N N . LEU A 1 94 ? -5.657 7.879 10.680 1.00 94.38 94 LEU A N 1
ATOM 752 C CA . LEU A 1 94 ? -5.396 8.683 11.880 1.00 94.38 94 LEU A CA 1
ATOM 753 C C . LEU A 1 94 ? -6.179 8.167 13.093 1.00 94.38 94 LEU A C 1
ATOM 755 O O . LEU A 1 94 ? -5.648 8.122 14.202 1.00 94.38 94 LEU A O 1
ATOM 759 N N . ARG A 1 95 ? -7.424 7.732 12.882 1.00 96.06 95 ARG A N 1
ATOM 760 C CA . ARG A 1 95 ? -8.284 7.194 13.939 1.00 96.06 95 ARG A CA 1
ATOM 761 C C . ARG A 1 95 ? -7.847 5.804 14.405 1.00 96.06 95 ARG A C 1
ATOM 763 O O . ARG A 1 95 ? -7.884 5.529 15.601 1.00 96.06 95 ARG A O 1
ATOM 770 N N . ARG A 1 96 ? -7.499 4.901 13.481 1.00 93.94 96 ARG A N 1
ATOM 771 C CA . ARG A 1 96 ? -7.188 3.489 13.792 1.00 93.94 96 ARG A CA 1
ATOM 772 C C . ARG A 1 96 ? -5.731 3.265 14.188 1.00 93.94 96 ARG A C 1
ATOM 774 O O . ARG A 1 96 ? -5.454 2.354 14.961 1.00 93.94 96 ARG A O 1
ATOM 781 N N . PHE A 1 97 ? -4.818 4.082 13.672 1.00 93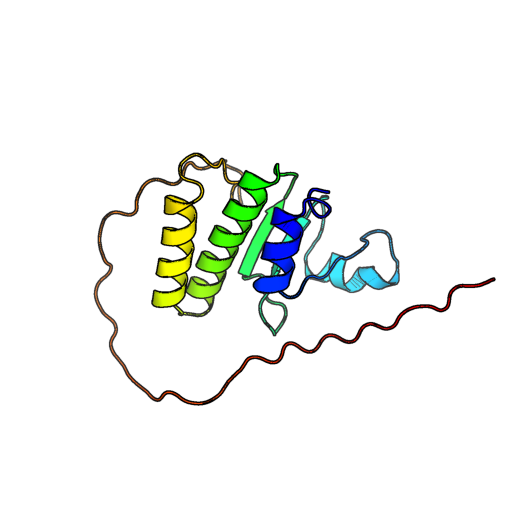.44 97 PHE A N 1
ATOM 782 C CA . PHE A 1 97 ? -3.372 3.912 13.808 1.00 93.44 97 PHE A CA 1
ATOM 783 C C . PHE A 1 97 ? -2.667 5.227 14.194 1.00 93.44 97 PHE A C 1
ATOM 785 O O . PHE A 1 97 ? -1.722 5.642 13.521 1.00 93.44 97 PHE A O 1
ATOM 792 N N . PRO A 1 98 ? -3.069 5.889 15.296 1.00 90.94 98 PRO A N 1
ATOM 793 C CA . PRO A 1 98 ? -2.590 7.232 15.647 1.00 90.94 98 PRO A CA 1
ATOM 794 C C . PRO A 1 98 ? -1.077 7.318 15.910 1.00 90.94 98 PRO A C 1
ATOM 796 O O . PRO A 1 98 ? -0.498 8.401 15.882 1.00 90.94 98 PRO A O 1
ATOM 799 N N . THR A 1 99 ? -0.426 6.188 16.190 1.00 89.81 99 THR A N 1
ATOM 800 C CA . THR A 1 99 ? 1.003 6.100 16.523 1.00 89.81 99 THR A CA 1
ATOM 801 C C . THR A 1 99 ? 1.818 5.312 15.499 1.00 89.81 99 THR A C 1
ATOM 803 O O . THR A 1 99 ? 3.012 5.089 15.723 1.00 89.81 99 THR A O 1
ATOM 806 N N . ALA A 1 100 ? 1.206 4.885 14.387 1.00 87.31 100 ALA A N 1
ATOM 807 C CA . ALA A 1 100 ? 1.901 4.089 13.385 1.00 87.31 100 ALA A CA 1
ATOM 808 C C . ALA A 1 100 ? 3.067 4.865 12.768 1.00 87.31 100 ALA A C 1
ATOM 810 O O . ALA A 1 100 ? 2.967 6.045 12.422 1.00 87.31 100 ALA A O 1
ATOM 811 N N . LYS A 1 101 ? 4.192 4.167 12.614 1.00 87.00 101 LYS A N 1
ATOM 812 C CA . LYS A 1 101 ? 5.360 4.686 11.909 1.00 87.00 101 LYS A CA 1
ATOM 813 C C . LYS A 1 101 ? 5.233 4.329 10.441 1.00 87.00 101 LYS A C 1
ATOM 815 O O . LYS A 1 101 ? 5.240 3.157 10.082 1.00 87.00 101 LYS A O 1
ATOM 820 N N . LEU A 1 102 ? 5.135 5.350 9.606 1.00 85.19 102 LEU A N 1
ATOM 821 C CA . LEU A 1 102 ? 5.012 5.176 8.169 1.00 85.19 102 LEU A CA 1
ATOM 822 C C . LEU A 1 102 ? 6.382 5.234 7.502 1.00 85.19 102 LEU A C 1
ATOM 824 O O . LEU A 1 102 ? 7.266 5.988 7.916 1.00 85.19 102 LEU A O 1
ATOM 828 N N . GLN A 1 103 ? 6.543 4.440 6.452 1.00 78.88 103 GLN A N 1
ATOM 829 C CA . GLN A 1 103 ? 7.653 4.590 5.530 1.00 78.88 103 GLN A CA 1
ATOM 830 C C . GLN A 1 103 ? 7.479 5.858 4.704 1.00 78.88 103 GLN A C 1
ATOM 832 O O . GLN A 1 103 ? 6.369 6.264 4.343 1.00 78.88 103 GLN A O 1
ATOM 837 N N . ALA A 1 104 ? 8.618 6.452 4.371 1.00 72.31 104 ALA A N 1
ATOM 838 C CA . ALA A 1 104 ? 8.673 7.538 3.415 1.00 72.31 104 ALA A CA 1
ATOM 839 C C . ALA A 1 104 ? 8.122 7.069 2.065 1.00 72.31 104 ALA A C 1
ATOM 841 O O . ALA A 1 104 ? 8.537 6.028 1.548 1.00 72.31 104 ALA A O 1
ATOM 842 N N . PHE A 1 105 ? 7.232 7.861 1.473 1.00 59.69 105 PHE A N 1
ATOM 843 C CA . PHE A 1 105 ? 6.823 7.656 0.092 1.00 59.69 105 PHE A CA 1
ATOM 844 C C . PHE A 1 105 ? 8.044 7.811 -0.824 1.00 59.69 105 PHE A C 1
ATOM 846 O O . PHE A 1 105 ? 8.670 8.873 -0.858 1.00 59.69 105 PHE A O 1
ATOM 853 N N . SER A 1 106 ? 8.398 6.767 -1.574 1.00 57.03 106 SER A N 1
ATOM 854 C CA . SER A 1 106 ? 9.571 6.806 -2.444 1.00 57.03 106 SER A CA 1
ATOM 855 C C . SER A 1 106 ? 9.237 7.423 -3.798 1.00 57.03 106 SER A C 1
ATOM 857 O O . SER A 1 106 ? 9.121 6.735 -4.808 1.00 57.03 106 SER A O 1
ATOM 859 N N . ARG A 1 107 ? 9.163 8.754 -3.849 1.00 51.00 107 ARG A N 1
ATOM 860 C CA . ARG A 1 107 ? 9.416 9.508 -5.088 1.00 51.00 107 ARG A CA 1
ATOM 861 C C . ARG A 1 107 ? 10.555 10.488 -4.860 1.00 51.00 107 ARG A C 1
ATOM 863 O O . ARG A 1 107 ? 10.321 11.635 -4.518 1.00 51.00 107 ARG A O 1
ATOM 870 N N . GLY A 1 108 ? 11.777 9.997 -5.076 1.00 37.97 108 GLY A N 1
ATOM 871 C CA . GLY A 1 108 ? 13.004 10.792 -5.059 1.00 37.97 108 GLY A CA 1
ATOM 872 C C . GLY A 1 108 ? 13.351 11.358 -3.679 1.00 37.97 108 GLY A C 1
ATOM 873 O O . GLY A 1 108 ? 12.759 12.326 -3.230 1.00 37.97 108 GLY A O 1
ATOM 874 N N . THR A 1 109 ? 14.402 10.810 -3.071 1.00 31.33 109 THR A N 1
ATOM 875 C CA . THR A 1 109 ? 14.995 11.165 -1.765 1.00 31.33 109 THR A CA 1
ATOM 876 C C . THR A 1 109 ? 14.318 10.544 -0.539 1.00 31.33 109 THR A C 1
ATOM 878 O O . THR A 1 109 ? 13.140 10.729 -0.254 1.00 31.33 109 THR A O 1
ATOM 881 N N . GLY A 1 110 ? 15.105 9.731 0.171 1.00 41.50 110 GLY A N 1
ATOM 882 C CA . GLY A 1 110 ? 14.717 9.084 1.413 1.00 41.50 110 GLY A CA 1
ATOM 883 C C . GLY A 1 110 ? 14.690 10.081 2.565 1.00 41.50 110 GLY A C 1
ATOM 884 O O . GLY A 1 110 ? 15.686 10.743 2.843 1.00 41.50 110 GLY A O 1
ATOM 885 N N . SER A 1 111 ? 13.556 10.158 3.252 1.00 32.25 111 SER A N 1
ATOM 886 C CA . SER A 1 111 ? 13.442 10.744 4.585 1.00 32.25 111 SER A CA 1
ATOM 887 C C . SER A 1 111 ? 12.160 10.238 5.241 1.00 32.25 111 SER A C 1
ATOM 889 O O . SER A 1 111 ? 11.069 10.442 4.714 1.00 32.25 111 SER A O 1
ATOM 891 N N . VAL A 1 112 ? 12.290 9.558 6.383 1.00 39.94 112 VAL A N 1
ATOM 892 C CA . VAL A 1 112 ? 11.161 9.109 7.211 1.00 39.94 112 VAL A CA 1
ATOM 893 C C . VAL A 1 112 ? 10.500 10.344 7.831 1.00 39.94 112 VAL A C 1
ATOM 895 O O . VAL A 1 112 ? 11.031 10.937 8.768 1.00 39.94 112 VAL A O 1
ATOM 898 N N . GLY A 1 113 ? 9.356 10.758 7.287 1.00 37.91 113 GLY A N 1
ATOM 899 C CA . GLY A 1 113 ? 8.562 11.877 7.794 1.00 37.91 113 GLY A CA 1
ATOM 900 C C . GLY A 1 113 ? 7.482 11.424 8.778 1.00 37.91 113 GLY A C 1
ATOM 901 O O . GLY A 1 113 ? 6.796 10.431 8.550 1.00 37.91 113 GLY A O 1
ATOM 902 N N . ARG A 1 114 ? 7.303 12.170 9.873 1.00 33.41 114 ARG A N 1
ATOM 903 C CA . ARG A 1 114 ? 6.146 12.052 10.776 1.00 33.41 114 ARG A CA 1
ATOM 904 C C . ARG A 1 114 ? 4.969 12.802 10.142 1.00 33.41 114 ARG A C 1
ATOM 906 O O . ARG A 1 114 ? 5.131 13.974 9.814 1.00 33.41 114 ARG A O 1
ATOM 913 N N . LEU A 1 115 ? 3.803 12.167 9.997 1.00 36.41 115 LEU A N 1
ATOM 914 C CA . LEU A 1 115 ? 2.577 12.881 9.620 1.00 36.41 115 LEU A CA 1
ATOM 915 C C . LEU A 1 115 ? 2.236 13.901 10.718 1.00 36.41 115 LEU A C 1
ATOM 917 O O . LEU A 1 115 ? 2.010 13.531 11.870 1.00 36.41 115 LEU A O 1
ATOM 921 N N . ALA A 1 116 ? 2.241 15.182 10.361 1.00 30.81 116 ALA A N 1
ATOM 922 C CA . ALA A 1 116 ? 1.648 16.255 11.151 1.00 30.81 116 ALA A CA 1
ATOM 923 C C . ALA A 1 116 ? 0.207 16.495 10.657 1.00 30.81 116 ALA A C 1
ATOM 925 O O . ALA A 1 116 ? -0.058 16.284 9.471 1.00 30.81 116 ALA A O 1
ATOM 926 N N . PRO A 1 117 ? -0.728 16.921 11.524 1.00 30.06 117 PRO A N 1
ATOM 927 C CA . PRO A 1 117 ? -2.100 17.207 11.114 1.00 30.06 117 PRO A CA 1
ATOM 928 C C . PRO A 1 117 ? -2.129 18.360 10.101 1.00 30.06 117 PRO A C 1
ATOM 930 O O . PRO A 1 117 ? -1.516 19.405 10.321 1.00 30.06 117 PRO A O 1
ATOM 933 N N . ALA A 1 118 ? -2.828 18.154 8.984 1.00 35.00 118 ALA A N 1
ATOM 934 C CA . ALA A 1 118 ? -2.995 19.156 7.941 1.00 35.00 118 ALA A CA 1
ATOM 935 C C . ALA A 1 118 ? -3.818 20.340 8.472 1.00 35.00 118 ALA A C 1
ATOM 937 O O . ALA A 1 118 ? -4.968 20.188 8.881 1.00 35.00 118 ALA A O 1
ATOM 938 N N . ALA A 1 119 ? -3.213 21.525 8.474 1.00 31.48 119 ALA A N 1
ATOM 939 C CA . ALA A 1 119 ? -3.896 22.781 8.723 1.00 31.48 119 ALA A CA 1
ATOM 940 C C . ALA A 1 119 ? -4.471 23.331 7.405 1.00 31.48 119 ALA A C 1
ATOM 942 O O . ALA A 1 119 ? -3.711 23.639 6.492 1.00 31.48 119 ALA A O 1
ATOM 943 N N . GLY A 1 120 ? -5.795 23.516 7.366 1.00 31.89 120 GLY A N 1
ATOM 944 C CA . GLY A 1 120 ? -6.492 24.481 6.504 1.00 31.89 120 GLY A CA 1
ATOM 945 C C . GLY A 1 120 ? -6.952 23.988 5.117 1.00 31.89 120 GLY A C 1
ATOM 946 O O . GLY A 1 120 ? -6.191 23.316 4.426 1.00 31.89 120 GLY A O 1
ATOM 947 N N . PRO A 1 121 ? -8.181 24.340 4.680 1.00 31.28 121 PRO A N 1
ATOM 948 C CA . PRO A 1 121 ? -8.716 23.938 3.379 1.00 31.28 121 PRO A CA 1
ATOM 949 C C . PRO A 1 121 ? -8.132 24.778 2.232 1.00 31.28 121 PRO A C 1
ATOM 951 O O . PRO A 1 121 ? -7.941 25.989 2.366 1.00 31.28 121 PRO A O 1
ATOM 954 N N . LEU A 1 122 ? -7.894 24.140 1.082 1.00 29.94 122 LEU A N 1
ATOM 955 C CA . LEU A 1 122 ? -7.562 24.822 -0.170 1.00 29.94 122 LEU A CA 1
ATOM 956 C C . LEU A 1 122 ? -8.851 25.303 -0.864 1.00 29.94 122 LEU A C 1
ATOM 958 O O . LEU A 1 122 ? -9.822 24.547 -0.932 1.00 29.94 122 LEU A O 1
ATOM 962 N N . PRO A 1 123 ? -8.898 26.548 -1.372 1.00 28.14 123 PRO A N 1
ATOM 963 C CA . PRO A 1 123 ? -10.107 27.102 -1.958 1.00 28.14 123 PRO A CA 1
ATOM 964 C C . PRO A 1 123 ? -10.306 26.642 -3.407 1.00 28.14 123 PRO A C 1
ATOM 966 O O . PRO A 1 123 ? -9.499 26.938 -4.282 1.00 28.14 123 PRO A O 1
ATOM 969 N N . GLY A 1 124 ? -11.454 25.999 -3.623 1.00 33.41 124 GLY A N 1
ATOM 970 C CA . GLY A 1 124 ? -12.355 26.209 -4.753 1.00 33.41 124 GLY A CA 1
ATOM 971 C C . GLY A 1 124 ? -11.865 25.813 -6.136 1.00 33.41 124 GLY A C 1
ATOM 972 O O . GLY A 1 124 ? -11.207 26.613 -6.783 1.00 33.41 124 GLY A O 1
ATOM 973 N N . GLN A 1 125 ? -12.379 24.693 -6.654 1.00 34.19 125 GLN A N 1
ATOM 974 C CA . GLN A 1 125 ? -12.817 24.601 -8.050 1.00 34.19 125 GLN A CA 1
ATOM 975 C C . GLN A 1 125 ? -14.113 23.787 -8.129 1.00 34.19 125 GLN A C 1
ATOM 977 O O . GLN A 1 125 ? -14.180 22.617 -7.770 1.00 34.19 125 GLN A O 1
ATOM 982 N N . HIS A 1 126 ? -15.162 24.475 -8.562 1.00 30.27 126 HIS A N 1
ATOM 983 C CA . HIS A 1 126 ? -16.491 23.959 -8.840 1.00 30.27 126 HIS A CA 1
ATOM 984 C C . HIS A 1 126 ? -16.514 23.534 -10.312 1.00 30.27 126 HIS A C 1
ATOM 986 O O . HIS A 1 126 ? -16.135 24.349 -11.148 1.00 30.27 126 HIS A O 1
ATOM 992 N N . LEU A 1 127 ? -16.987 22.327 -10.638 1.00 28.31 127 LEU A N 1
ATOM 993 C CA . LEU A 1 127 ? -17.884 22.077 -11.776 1.00 28.31 127 LEU A CA 1
ATOM 994 C C . LEU A 1 127 ? -18.335 20.611 -11.810 1.00 28.31 127 LEU A C 1
ATOM 996 O O . LEU A 1 127 ? -17.549 19.672 -11.772 1.00 28.31 127 LEU A O 1
ATOM 1000 N N . ALA A 1 128 ? -19.654 20.484 -11.860 1.00 28.05 128 ALA A N 1
ATOM 1001 C CA . ALA A 1 128 ? -20.450 19.276 -11.905 1.00 28.05 128 ALA A CA 1
ATOM 1002 C C . ALA A 1 128 ? -20.147 18.383 -13.119 1.00 28.05 128 ALA A C 1
ATOM 1004 O O . ALA A 1 128 ? -19.833 18.897 -14.193 1.00 28.05 128 ALA A O 1
ATOM 1005 N N . SER A 1 129 ? -20.410 17.077 -12.995 1.00 26.38 129 SER A N 1
ATOM 1006 C CA . SER A 1 129 ? -21.530 16.425 -13.705 1.00 26.38 129 SER A CA 1
ATOM 1007 C C . SER A 1 129 ? -21.605 14.913 -13.440 1.00 26.38 129 SER A C 1
ATOM 1009 O O . SER A 1 129 ? -20.666 14.179 -13.715 1.00 26.38 129 SER A O 1
ATOM 1011 N N . SER A 1 130 ? -22.801 14.512 -13.002 1.00 29.14 130 SER A N 1
ATOM 1012 C CA . SER A 1 130 ? -23.507 13.230 -13.165 1.00 29.14 130 SER A CA 1
ATOM 1013 C C . SER A 1 130 ? -22.982 11.932 -12.516 1.00 29.14 130 SER A C 1
ATOM 1015 O O . SER A 1 130 ? -21.882 11.477 -12.820 1.00 29.14 130 SER A O 1
ATOM 1017 N N . PRO A 1 131 ? -23.823 11.266 -11.694 1.00 38.38 131 PRO A N 1
ATOM 1018 C CA . PRO A 1 131 ? -23.538 9.974 -11.091 1.00 38.38 131 PRO A CA 1
ATOM 1019 C C . PRO A 1 131 ? -24.200 8.864 -11.913 1.00 38.38 131 PRO A C 1
ATOM 1021 O O . PRO A 1 131 ? -25.418 8.797 -11.931 1.00 38.38 131 PRO A O 1
ATOM 1024 N N . GLU A 1 132 ? -23.440 8.007 -12.592 1.00 32.47 132 GLU A N 1
ATOM 1025 C CA . GLU A 1 132 ? -23.812 6.605 -12.860 1.00 32.47 132 GLU A CA 1
ATOM 1026 C C . GLU A 1 132 ? -22.778 5.935 -13.770 1.00 32.47 132 GLU A C 1
ATOM 1028 O O . GLU A 1 132 ? -22.339 6.517 -14.756 1.00 32.47 132 GLU A O 1
ATOM 1033 N N . LEU A 1 133 ? -22.441 4.686 -13.425 1.00 33.75 133 LEU A N 1
ATOM 1034 C CA . LEU A 1 133 ? -21.390 3.836 -14.001 1.00 33.75 133 LEU A CA 1
ATOM 1035 C C . LEU A 1 133 ? -19.984 4.399 -13.731 1.00 33.75 133 LEU A C 1
ATOM 1037 O O . LEU A 1 133 ? -19.569 5.414 -14.260 1.00 33.75 133 LEU A O 1
ATOM 1041 N N . LEU A 1 134 ? -19.168 3.764 -12.900 1.00 28.75 134 LEU A N 1
ATOM 1042 C CA . LEU A 1 134 ? -18.520 2.508 -13.251 1.00 28.75 134 LEU A CA 1
ATOM 1043 C C . LEU A 1 134 ? -18.142 1.783 -11.956 1.00 28.75 134 LEU A C 1
ATOM 1045 O O . LEU A 1 134 ? -17.263 2.217 -11.212 1.00 28.75 134 LEU A O 1
ATOM 1049 N N . ARG A 1 135 ? -18.785 0.640 -11.699 1.00 32.19 135 ARG A N 1
ATOM 1050 C CA . ARG A 1 135 ? -18.170 -0.389 -10.858 1.00 32.19 135 ARG A CA 1
ATOM 1051 C C . ARG A 1 135 ? -16.907 -0.813 -11.603 1.00 32.19 135 ARG A C 1
ATOM 1053 O O . ARG A 1 135 ? -17.015 -1.413 -12.666 1.00 32.19 135 ARG A O 1
ATOM 1060 N N . GLY A 1 136 ? -15.739 -0.418 -11.109 1.00 27.50 136 GLY A N 1
ATOM 1061 C CA . GLY A 1 136 ? -14.466 -0.828 -11.687 1.00 27.50 136 GLY A CA 1
ATOM 1062 C C . GLY A 1 136 ? -14.295 -2.335 -11.525 1.00 27.50 136 GLY A C 1
ATOM 1063 O O . GLY A 1 136 ? -13.838 -2.796 -10.484 1.00 27.50 136 GLY A O 1
ATOM 1064 N N . GLU A 1 137 ? -14.696 -3.109 -12.531 1.00 27.78 137 GLU A N 1
ATOM 1065 C CA . GLU A 1 137 ? -14.270 -4.497 -12.658 1.00 27.78 137 GLU A CA 1
ATOM 1066 C C . GLU A 1 137 ? -12.781 -4.509 -13.008 1.00 27.78 137 GLU A C 1
ATOM 1068 O O . GLU A 1 137 ? -12.370 -4.146 -14.109 1.00 27.78 137 GLU A O 1
ATOM 1073 N N . VAL A 1 138 ? -11.957 -4.931 -12.052 1.00 31.78 138 VAL A N 1
ATOM 1074 C CA . VAL A 1 138 ? -10.540 -5.208 -12.277 1.00 31.78 138 VAL A CA 1
ATOM 1075 C C . VAL A 1 138 ? -10.419 -6.671 -12.689 1.00 31.78 138 VAL A C 1
ATOM 1077 O O . VAL A 1 138 ? -10.570 -7.577 -11.873 1.00 31.78 138 VAL A O 1
ATOM 1080 N N . THR A 1 139 ? -10.164 -6.910 -13.975 1.00 22.22 139 THR A N 1
ATOM 1081 C CA . THR A 1 139 ? -9.925 -8.256 -14.509 1.00 22.22 139 THR A CA 1
ATOM 1082 C C . THR A 1 139 ? -8.429 -8.525 -14.582 1.00 22.22 139 THR A C 1
ATOM 1084 O O . THR A 1 139 ? -7.727 -7.902 -15.373 1.00 22.22 139 THR A O 1
ATOM 1087 N N . VAL A 1 140 ? -7.944 -9.513 -13.825 1.00 28.36 140 VAL A N 1
ATOM 1088 C CA . VAL A 1 140 ? -6.624 -10.118 -14.051 1.00 28.36 140 VAL A CA 1
ATOM 1089 C C . VAL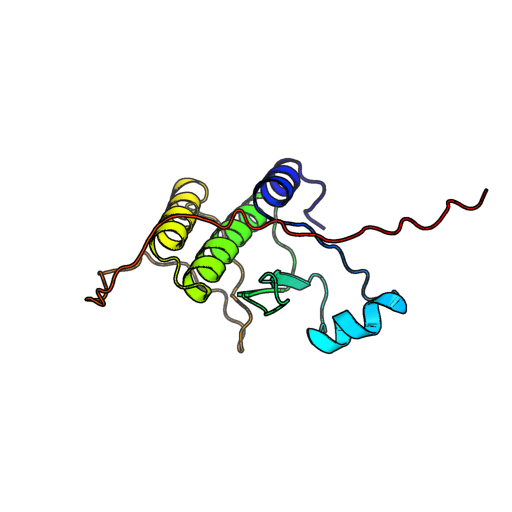 A 1 140 ? -6.771 -11.637 -14.052 1.00 28.36 140 VAL A C 1
ATOM 1091 O O . VAL A 1 140 ? -7.194 -12.251 -13.075 1.00 28.36 140 VAL A O 1
ATOM 1094 N N . ARG A 1 141 ? -6.450 -12.249 -15.196 1.00 23.30 141 ARG A N 1
ATOM 1095 C CA . ARG A 1 141 ? -6.461 -13.701 -15.396 1.00 23.30 141 ARG A CA 1
ATOM 1096 C C . ARG A 1 141 ? -5.286 -14.348 -14.667 1.00 23.30 141 ARG A C 1
ATOM 1098 O O . ARG A 1 141 ? -4.138 -13.986 -14.903 1.00 23.30 141 ARG A O 1
ATOM 1105 N N . LEU A 1 142 ? -5.575 -15.383 -13.884 1.00 31.19 142 LEU A N 1
ATOM 1106 C CA . LEU A 1 142 ? -4.573 -16.297 -13.340 1.00 31.19 142 LEU A CA 1
ATOM 1107 C C . LEU A 1 142 ? -4.476 -17.534 -14.241 1.00 31.19 142 LEU A C 1
ATOM 1109 O O . LEU A 1 142 ? -5.408 -18.335 -14.301 1.00 31.19 142 LEU A O 1
ATOM 1113 N N . SER A 1 143 ? -3.349 -17.729 -14.923 1.00 27.95 143 SER A N 1
ATOM 1114 C CA . SER A 1 143 ? -2.986 -19.038 -15.475 1.00 27.95 143 SER A CA 1
ATOM 1115 C C . SER A 1 143 ? -2.135 -19.787 -14.452 1.00 27.95 143 SER A C 1
ATOM 1117 O O . SER A 1 143 ? -0.975 -19.458 -14.224 1.00 27.95 143 SER A O 1
ATOM 1119 N N . ARG A 1 144 ? -2.741 -20.791 -13.814 1.00 29.33 144 ARG A N 1
ATOM 1120 C CA . ARG A 1 144 ? -2.081 -21.742 -12.912 1.00 29.33 144 ARG A CA 1
ATOM 1121 C C . ARG A 1 144 ? -1.217 -22.710 -13.744 1.00 29.33 144 ARG A C 1
ATOM 1123 O O . ARG A 1 144 ? -1.776 -23.329 -14.649 1.00 29.33 144 ARG A O 1
ATOM 1130 N N . PRO A 1 145 ? 0.087 -22.900 -13.475 1.00 33.56 145 PRO A N 1
ATOM 1131 C CA . PRO A 1 145 ? 0.830 -23.987 -14.107 1.00 33.56 145 PRO A CA 1
ATOM 1132 C C . PRO A 1 145 ? 0.395 -25.345 -13.513 1.00 33.56 145 PRO A C 1
ATOM 1134 O O . PRO A 1 145 ? 0.033 -25.408 -12.330 1.00 33.56 145 PRO A O 1
ATOM 1137 N N . PRO A 1 146 ? 0.378 -26.435 -14.306 1.00 31.91 146 PRO A N 1
ATOM 1138 C CA . PRO A 1 146 ? 0.005 -27.753 -13.810 1.00 31.91 146 PRO A CA 1
ATOM 1139 C C . PRO A 1 146 ? 1.042 -28.256 -12.800 1.00 31.91 146 PRO A C 1
ATOM 1141 O O . PRO A 1 146 ? 2.246 -28.121 -12.999 1.00 31.91 146 PRO A O 1
ATOM 1144 N N . LEU A 1 147 ? 0.554 -28.851 -11.710 1.00 40.03 147 LEU A N 1
ATOM 1145 C CA . LEU A 1 147 ? 1.383 -29.604 -10.774 1.00 40.03 147 LEU A CA 1
ATOM 1146 C C . LEU A 1 147 ? 1.883 -30.862 -11.497 1.00 40.03 147 LEU A C 1
ATOM 1148 O O . LEU A 1 147 ? 1.086 -31.755 -11.792 1.00 40.03 147 LEU A O 1
ATOM 1152 N N . SER A 1 148 ? 3.178 -30.923 -11.799 1.00 48.34 148 SER A N 1
ATOM 1153 C CA . SER A 1 148 ? 3.823 -32.163 -12.236 1.00 48.34 148 SER A CA 1
ATOM 1154 C C . SER A 1 148 ? 3.852 -33.153 -11.067 1.00 48.34 148 SER A C 1
ATOM 1156 O O . SER A 1 148 ? 4.227 -32.781 -9.955 1.00 48.34 148 SER A O 1
ATOM 1158 N N . ARG A 1 149 ? 3.385 -34.380 -11.330 1.00 49.53 149 ARG A N 1
ATOM 1159 C CA . ARG A 1 149 ? 3.436 -35.534 -10.420 1.00 49.53 149 ARG A CA 1
ATOM 1160 C C . ARG A 1 149 ? 4.842 -36.104 -10.305 1.00 49.53 149 ARG A C 1
ATOM 1162 O O . ARG A 1 149 ? 5.569 -36.031 -11.319 1.00 49.53 149 ARG A O 1
#